Protein 6YZZ (pdb70)

B-factor: mean 43.84, std 14.58, range [23.24, 99.88]

Foldseek 3Di:
DDKDKDADDPVCLVVVQVQCVVVDPDHDDVVQSVQQNVVPQLWIFIDDPNDGFWIWGWGKDADPVRAIEIETLDTDGHPVPPDPCRSVVSVVSNVVVCVVVVHFKYKYKDFPPPVVVQVVVVVVVKDFDDWDFQDCSDPTGGIITIIMHGD

Organism: Arabidopsis thaliana (NCBI:txid3702)

Structure (mmCIF, N/CA/C/O backbone):
data_6YZZ
#
_entry.id   6YZZ
#
_cell.length_a   100.164
_cell.length_b   100.164
_cell.length_c   100.164
_cell.angle_alpha   90.000
_cell.angle_beta   90.000
_cell.angle_gamma   90.000
#
_symmetry.space_group_name_H-M   'I 2 3'
#
loop_
_entity.id
_entity.type
_entity.pdbx_description
1 polymer 'N-alpha-acetyltransferase 50'
2 non-polymer 'ACETYL COENZYME *A'
3 water water
#
loop_
_atom_site.group_PDB
_atom_site.id
_atom_site.type_symbol
_atom_site.label_atom_id
_atom_site.label_alt_id
_atom_site.label_comp_id
_atom_site.label_asym_id
_atom_site.label_entity_id
_atom_site.label_seq_id
_atom_site.pdbx_PDB_ins_code
_atom_site.Cartn_x
_atom_site.Cartn_y
_atom_site.Cartn_z
_atom_site.occupancy
_atom_site.B_iso_or_equiv
_atom_site.auth_seq_id
_atom_site.auth_comp_id
_atom_site.auth_asym_id
_atom_site.auth_atom_id
_atom_site.pdbx_PDB_model_num
ATOM 1 N N . VAL A 1 7 ? -16.51613 30.48373 -15.11144 1.000 74.54726 7 VAL A N 1
ATOM 2 C CA . VAL A 1 7 ? -15.16381 30.09021 -14.71951 1.000 72.57300 7 VAL A CA 1
ATOM 3 C C . VAL A 1 7 ? -15.07433 28.58934 -14.41620 1.000 72.54666 7 VAL A C 1
ATOM 4 O O . VAL A 1 7 ? -15.95112 28.01435 -13.76151 1.000 79.54315 7 VAL A O 1
ATOM 8 N N . SER A 1 8 ? -14.00420 27.96156 -14.90220 1.000 69.50820 8 SER A N 1
ATOM 9 C CA . SER A 1 8 ? -13.78193 26.52567 -14.73228 1.000 67.73781 8 SER A CA 1
ATOM 10 C C . SER A 1 8 ? -12.97926 26.29725 -13.45472 1.000 62.18488 8 SER A C 1
ATOM 11 O O . SER A 1 8 ? -11.75293 26.43040 -13.44212 1.000 63.90003 8 SER A O 1
ATOM 14 N N . VAL A 1 9 ? -13.67004 25.93964 -12.37682 1.000 54.23133 9 VAL A N 1
ATOM 15 C CA . VAL A 1 9 ? -13.04378 25.69599 -11.08607 1.000 56.95715 9 VAL A CA 1
ATOM 16 C C . VAL A 1 9 ? -13.25893 24.23484 -10.71879 1.000 58.50569 9 VAL A C 1
ATOM 17 O O . VAL A 1 9 ? -14.33328 23.67478 -10.95716 1.000 58.23521 9 VAL A O 1
ATOM 21 N N . SER A 1 10 ? -12.23178 23.61778 -10.15053 1.000 43.30266 10 SER A N 1
ATOM 22 C CA . SER A 1 10 ? -12.29477 22.23935 -9.69985 1.000 40.24204 10 SER A CA 1
ATOM 23 C C . SER A 1 10 ? -12.20193 22.22997 -8.17844 1.000 42.45200 10 SER A C 1
ATOM 24 O O . SER A 1 10 ? -11.26359 22.79948 -7.60764 1.000 45.63101 10 SER A O 1
ATOM 27 N N . LEU A 1 11 ? -13.18644 21.61054 -7.52259 1.000 38.80187 11 LEU A N 1
ATOM 28 C CA . LEU A 1 11 ? -13.27899 21.61726 -6.06653 1.000 34.91062 11 LEU A CA 1
ATOM 29 C C . LEU A 1 11 ? -12.89405 20.25554 -5.50627 1.000 34.82481 11 LEU A C 1
ATOM 30 O O . LEU A 1 11 ? -13.25542 19.21354 -6.06685 1.000 38.36320 11 LEU A O 1
ATOM 35 N N . ASP A 1 12 ? -12.16347 20.26732 -4.40185 1.000 33.26720 12 ASP A N 1
ATOM 36 C CA . ASP A 1 12 ? -11.76182 19.04400 -3.73180 1.000 37.11055 12 ASP A CA 1
ATOM 37 C C . ASP A 1 12 ? -12.07318 19.17901 -2.25500 1.000 29.42575 12 ASP A C 1
ATOM 38 O O . ASP A 1 12 ? -11.89179 20.25042 -1.67535 1.000 31.10497 12 ASP A O 1
ATOM 43 N N . GLY A 1 13 ? -12.53091 18.08548 -1.65365 1.000 35.29476 13 GLY A N 1
ATOM 44 C CA . GLY A 1 13 ? -12.65223 18.04680 -0.21323 1.000 33.15745 13 GLY A CA 1
ATOM 45 C C . GLY A 1 13 ? -11.30916 18.19485 0.47369 1.000 34.66951 13 GLY A C 1
ATOM 46 O O . GLY A 1 13 ? -10.24315 17.97219 -0.10900 1.000 35.41477 13 GLY A O 1
ATOM 47 N N . VAL A 1 14 ? -11.36885 18.58053 1.74564 1.000 32.17324 14 VAL A N 1
ATOM 48 C CA . VAL A 1 14 ? -10.18498 18.71923 2.58542 1.000 29.38989 14 VAL A CA 1
ATOM 49 C C . VAL A 1 14 ? -10.07378 17.48368 3.46246 1.000 32.36974 14 VAL A C 1
ATOM 50 O O . VAL A 1 14 ? -11.07073 17.02904 4.03330 1.000 38.54259 14 VAL A O 1
ATOM 54 N N . ARG A 1 15 ? -8.86255 16.94269 3.55926 1.000 33.68292 15 ARG A N 1
ATOM 55 C CA . ARG A 1 15 ? -8.56144 15.74419 4.32348 1.000 37.36213 15 ARG A CA 1
ATOM 56 C C . ARG A 1 15 ? -7.12685 15.88301 4.82309 1.000 37.16119 15 ARG A C 1
ATOM 57 O O . ARG A 1 15 ? -6.43062 16.85025 4.50107 1.000 36.66371 15 ARG A O 1
ATOM 65 N N . ASP A 1 16 ? -6.68193 14.91074 5.62117 1.000 41.59831 16 ASP A N 1
ATOM 66 C CA . ASP A 1 16 ? -5.32810 14.98979 6.17039 1.000 41.50817 16 ASP A CA 1
ATOM 67 C C . ASP A 1 16 ? -4.29043 15.19038 5.07313 1.000 44.82597 16 ASP A C 1
ATOM 68 O O . ASP A 1 16 ? -3.33635 15.95839 5.23952 1.000 46.03189 16 ASP A O 1
ATOM 73 N N . LYS A 1 17 ? -4.48043 14.52515 3.93469 1.000 37.64108 17 LYS A N 1
ATOM 74 C CA . LYS A 1 17 ? -3.46824 14.49818 2.88454 1.000 42.39216 17 LYS A CA 1
ATOM 75 C C . LYS A 1 17 ? -3.24550 15.86694 2.22974 1.000 43.24578 17 LYS A C 1
ATOM 76 O O . LYS A 1 17 ? -2.13372 16.14890 1.76756 1.000 41.40797 17 LYS A O 1
ATOM 82 N N . ASN A 1 18 ? -4.26852 16.72419 2.15495 1.000 38.03089 18 ASN A N 1
ATOM 83 C CA . ASN A 1 18 ? -4.10372 18.03652 1.53183 1.000 33.48621 18 ASN A CA 1
ATOM 84 C C . ASN A 1 18 ? -4.32870 19.17067 2.51984 1.000 34.74479 18 ASN A C 1
ATOM 85 O O . ASN A 1 18 ? -4.43972 20.33566 2.10856 1.000 34.80782 18 ASN A O 1
ATOM 90 N N . LEU A 1 19 ? -4.36191 18.85937 3.81911 1.000 28.97958 19 LEU A N 1
ATOM 91 C CA . LEU A 1 19 ? -4.65011 19.86928 4.82846 1.000 31.20087 19 LEU A CA 1
ATOM 92 C C . LEU A 1 19 ? -3.66794 21.03190 4.76985 1.000 27.32670 19 LEU A C 1
ATOM 93 O O . LEU A 1 19 ? -4.05354 22.18209 5.00230 1.000 32.05935 19 LEU A O 1
ATOM 98 N N . MET A 1 20 ? -2.38897 20.75404 4.50579 1.000 30.27650 20 MET A N 1
ATOM 99 C CA . MET A 1 20 ? -1.40167 21.83364 4.51785 1.000 33.20469 20 MET A CA 1
ATOM 100 C C . MET A 1 20 ? -1.69398 22.87050 3.43200 1.000 35.43812 20 MET A C 1
ATOM 101 O O . MET A 1 20 ? -1.35584 24.04934 3.59150 1.000 31.37449 20 MET A O 1
ATOM 106 N N . GLN A 1 21 ? -2.34914 22.46039 2.33936 1.000 32.88169 21 GLN A N 1
ATOM 107 C CA . GLN A 1 21 ? -2.75015 23.42534 1.32201 1.000 30.92100 21 GLN A CA 1
ATOM 108 C C . GLN A 1 21 ? -3.66772 24.48504 1.91878 1.000 31.23871 21 GLN A C 1
ATOM 109 O O . GLN A 1 21 ? -3.50432 25.68369 1.65757 1.000 29.74216 21 GLN A O 1
ATOM 115 N N . LEU A 1 22 ? -4.63020 24.05852 2.73266 1.000 30.70171 22 LEU A N 1
ATOM 116 C CA . LEU A 1 22 ? -5.53183 25.00672 3.38161 1.000 30.09842 22 LEU A CA 1
ATOM 117 C C . LEU A 1 22 ? -4.78383 25.86532 4.39326 1.000 29.94053 22 LEU A C 1
ATOM 118 O O . LEU A 1 22 ? -5.03328 27.06978 4.50190 1.000 29.71266 22 LEU A O 1
ATOM 123 N N . LYS A 1 23 ? -3.85233 25.26145 5.13227 1.000 27.80124 23 LYS A N 1
ATOM 124 C CA . LYS A 1 23 ? -3.06390 26.02923 6.09098 1.000 29.02895 23 LYS A CA 1
ATOM 125 C C . LYS A 1 23 ? -2.24578 27.11633 5.40124 1.000 33.68760 23 LYS A C 1
ATOM 126 O O . LYS A 1 23 ? -2.14242 28.23731 5.91547 1.000 32.50758 23 LYS A O 1
ATOM 132 N N . ILE A 1 24 ? -1.64520 26.80787 4.24893 1.000 29.92476 24 ILE A N 1
ATOM 133 C CA . ILE A 1 24 ? -0.88422 27.82098 3.52308 1.000 25.95599 24 ILE A CA 1
ATOM 134 C C . ILE A 1 24 ? -1.80014 28.95427 3.06797 1.000 29.54276 24 ILE A C 1
ATOM 135 O O . ILE A 1 24 ? -1.47072 30.13951 3.22786 1.000 31.82349 24 ILE A O 1
ATOM 140 N N . LEU A 1 25 ? -2.94940 28.61131 2.46781 1.000 33.01413 25 LEU A N 1
ATOM 141 C CA . LEU A 1 25 ? -3.90311 29.64265 2.04752 1.000 35.46129 25 LEU A CA 1
ATOM 142 C C . LEU A 1 25 ? -4.28381 30.54749 3.21260 1.000 30.44978 25 LEU A C 1
ATOM 143 O O . LEU A 1 25 ? -4.32675 31.77690 3.07495 1.000 32.59801 25 LEU A O 1
ATOM 148 N N . ASN A 1 26 ? -4.57827 29.94370 4.36893 1.000 31.34116 26 ASN A N 1
ATOM 149 C CA . ASN A 1 26 ? -5.00950 30.72101 5.52251 1.000 28.72202 26 ASN A CA 1
ATOM 150 C C . ASN A 1 26 ? -3.89564 31.62572 6.02812 1.000 32.40218 26 ASN A C 1
ATOM 151 O O . ASN A 1 26 ? -4.15365 32.75601 6.47059 1.000 33.92449 26 ASN A O 1
ATOM 156 N N . THR A 1 27 ? -2.64822 31.15351 5.95112 1.000 30.64771 27 THR A N 1
ATOM 157 C CA . THR A 1 27 ? -1.52059 31.94930 6.42931 1.000 31.58856 27 THR A CA 1
ATOM 158 C C . THR A 1 27 ? -1.33681 33.20844 5.59368 1.000 35.19544 27 THR A C 1
ATOM 159 O O . THR A 1 27 ? -0.91140 34.24680 6.11289 1.000 36.49234 27 THR A O 1
ATOM 163 N N . VAL A 1 28 ? -1.63804 33.12481 4.29813 1.000 37.29892 28 VAL A N 1
ATOM 164 C CA . VAL A 1 28 ? -1.55049 34.27582 3.41365 1.000 38.50244 28 VAL A CA 1
ATOM 165 C C . VAL A 1 28 ? -2.75695 35.17989 3.59937 1.000 42.42845 28 VAL A C 1
ATOM 166 O O . VAL A 1 28 ? -2.62834 36.40855 3.65465 1.000 46.57573 28 VAL A O 1
ATOM 170 N N . LEU A 1 29 ? -3.93911 34.58366 3.73188 1.000 36.78310 29 LEU A N 1
ATOM 171 C CA . LEU A 1 29 ? -5.18951 35.32581 3.65956 1.000 44.12939 29 LEU A CA 1
ATOM 172 C C . LEU A 1 29 ? -5.61983 35.92645 4.98741 1.000 51.53230 29 LEU A C 1
ATOM 173 O O . LEU A 1 29 ? -6.31235 36.95124 4.99478 1.000 48.19342 29 LEU A O 1
ATOM 178 N N . PHE A 1 30 ? -5.23458 35.32563 6.10694 1.000 49.00288 30 PHE A N 1
ATOM 179 C CA . PHE A 1 30 ? -5.82348 35.72044 7.37281 1.000 45.55001 30 PHE A CA 1
ATOM 180 C C . PHE A 1 30 ? -4.73552 35.97958 8.40438 1.000 50.34390 30 PHE A C 1
ATOM 181 O O . PHE A 1 30 ? -3.65966 35.37314 8.35004 1.000 50.82318 30 PHE A O 1
ATOM 189 N N . PRO A 1 31 ? -4.98469 36.88922 9.35221 1.000 53.94172 31 PRO A N 1
ATOM 190 C CA . PRO A 1 31 ? -3.86162 37.49154 10.09165 1.000 58.31779 31 PRO A CA 1
ATOM 191 C C . PRO A 1 31 ? -3.16703 36.56682 11.08644 1.000 59.97470 31 PRO A C 1
ATOM 192 O O . PRO A 1 31 ? -1.96174 36.73872 11.31380 1.000 64.45911 31 PRO A O 1
ATOM 196 N N . VAL A 1 32 ? -3.86233 35.59652 11.68865 1.000 54.58669 32 VAL A N 1
ATOM 197 C CA . VAL A 1 32 ? -3.26862 34.78687 12.74823 1.000 46.83300 32 VAL A CA 1
ATOM 198 C C . VAL A 1 32 ? -3.44727 33.30930 12.43485 1.000 39.38893 32 VAL A C 1
ATOM 199 O O . VAL A 1 32 ? -4.28782 32.92650 11.62488 1.000 38.73027 32 VAL A O 1
ATOM 203 N N . ARG A 1 33 ? -2.64173 32.47830 13.10464 1.000 41.96296 33 ARG A N 1
ATOM 204 C CA . ARG A 1 33 ? -2.73964 31.02693 12.94913 1.000 39.58645 33 ARG A CA 1
ATOM 205 C C . ARG A 1 33 ? -4.09015 30.51848 13.45136 1.000 33.65281 33 ARG A C 1
ATOM 206 O O . ARG A 1 33 ? -4.51382 30.86214 14.55838 1.000 41.15838 33 ARG A O 1
ATOM 214 N N . TYR A 1 34 ? -4.76097 29.69097 12.64582 1.000 31.75073 34 TYR A N 1
ATOM 215 C CA . TYR A 1 34 ? -6.01391 29.07105 13.07723 1.000 29.29930 34 TYR A CA 1
ATOM 216 C C . TYR A 1 34 ? -5.72362 27.83547 13.92688 1.000 35.49744 34 TYR A C 1
ATOM 217 O O . TYR A 1 34 ? -4.73351 27.13061 13.71848 1.000 36.54522 34 TYR A O 1
ATOM 226 N N . ASN A 1 35 ? -6.59815 27.56592 14.88735 1.000 34.89754 35 ASN A N 1
ATOM 227 C CA . ASN A 1 35 ? -6.29173 26.47239 15.79413 1.000 29.97455 35 ASN A CA 1
ATOM 228 C C . ASN A 1 35 ? -6.75382 25.13009 15.22082 1.000 27.40517 35 ASN A C 1
ATOM 229 O O . ASN A 1 35 ? -7.45266 25.04366 14.20418 1.000 28.39415 35 ASN A O 1
ATOM 234 N N . ASP A 1 36 ? -6.35435 24.05936 15.90406 1.000 30.14309 36 ASP A N 1
ATOM 235 C CA . ASP A 1 36 ? -6.62142 22.72972 15.38006 1.000 26.44286 36 ASP A CA 1
ATOM 236 C C . ASP A 1 36 ? -8.10265 22.35374 15.40915 1.000 33.23500 36 ASP A C 1
ATOM 237 O O . ASP A 1 36 ? -8.49840 21.46334 14.65730 1.000 30.99727 36 ASP A O 1
ATOM 242 N N . LYS A 1 37 ? -8.93586 22.99832 16.23990 1.000 30.31383 37 LYS A N 1
ATOM 243 C CA . LYS A 1 37 ? -10.37193 22.71275 16.15884 1.000 28.04543 37 LYS A CA 1
ATOM 244 C C . LYS A 1 37 ? -10.99194 23.31973 14.89743 1.000 30.90146 37 LYS A C 1
ATOM 245 O O . LYS A 1 37 ? -11.92206 22.74221 14.32466 1.000 29.62451 37 LYS A O 1
ATOM 251 N N . TYR A 1 38 ? -10.50702 24.48031 14.45362 1.000 26.63425 38 TYR A N 1
ATOM 252 C CA . TYR A 1 38 ? -10.93824 24.98623 13.15211 1.000 26.99963 38 TYR A CA 1
ATOM 253 C C . TYR A 1 38 ? -10.72399 23.92465 12.08170 1.000 29.52363 38 TYR A C 1
ATOM 254 O O . TYR A 1 38 ? -11.63602 23.60333 11.30534 1.000 27.77652 38 TYR A O 1
ATOM 263 N N . TYR A 1 39 ? -9.52225 23.34418 12.04148 1.000 27.29740 39 TYR A N 1
ATOM 264 C CA . TYR A 1 39 ? -9.21387 22.37240 10.98929 1.000 31.91885 39 TYR A CA 1
ATOM 265 C C . TYR A 1 39 ? -10.01906 21.09121 11.14780 1.000 28.54081 39 TYR A C 1
ATOM 266 O O . TYR A 1 39 ? -10.49749 20.53396 10.15281 1.000 29.15760 39 TYR A O 1
ATOM 275 N N . ALA A 1 40 ? -10.17609 20.60080 12.38054 1.000 30.82530 40 ALA A N 1
ATOM 276 C CA . ALA A 1 40 ? -11.01206 19.42100 12.58436 1.000 29.92987 40 ALA A CA 1
ATOM 277 C C . ALA A 1 40 ? -12.45184 19.69758 12.17569 1.000 30.63287 40 ALA A C 1
ATOM 278 O O . ALA A 1 40 ? -13.07721 18.88383 11.48460 1.000 27.31933 40 ALA A O 1
ATOM 280 N N . ASP A 1 41 ? -13.00547 20.84194 12.60694 1.000 29.52126 41 ASP A N 1
ATOM 281 C CA . ASP A 1 41 ? -14.38374 21.16916 12.24803 1.000 27.03804 41 ASP A CA 1
ATOM 282 C C . ASP A 1 41 ? -14.54054 21.29342 10.73487 1.000 27.73947 41 ASP A C 1
ATOM 283 O O . ASP A 1 41 ? -15.55839 20.87466 10.16444 1.000 28.33426 41 ASP A O 1
ATOM 288 N N . ALA A 1 42 ? -13.55652 21.90763 10.07644 1.000 27.09067 42 ALA A N 1
ATOM 289 C CA . ALA A 1 42 ? -13.61135 22.05871 8.62255 1.000 27.92475 42 ALA A CA 1
ATOM 290 C C . ALA A 1 42 ? -13.68976 20.70665 7.92388 1.000 27.46140 42 ALA A C 1
ATOM 291 O O . ALA A 1 42 ? -14.52427 20.50268 7.02870 1.000 26.66949 42 ALA A O 1
ATOM 293 N N . ILE A 1 43 ? -12.81772 19.77096 8.30853 1.000 28.18383 43 ILE A N 1
ATOM 294 C CA . ILE A 1 43 ? -12.83020 18.44809 7.68370 1.000 28.47190 43 ILE A CA 1
ATOM 295 C C . ILE A 1 43 ? -14.14157 17.73353 7.97865 1.000 32.17712 43 ILE A C 1
ATOM 296 O O . ILE A 1 43 ? -14.72166 17.07828 7.10208 1.000 29.83731 43 ILE A O 1
ATOM 301 N N . ALA A 1 44 ? -14.63558 17.85509 9.21809 1.000 29.29966 44 ALA A N 1
ATOM 302 C CA . ALA A 1 44 ? -15.85914 17.16763 9.61662 1.000 27.32852 44 ALA A CA 1
ATOM 303 C C . ALA A 1 44 ? -17.08997 17.70749 8.90739 1.000 30.11906 44 ALA A C 1
ATOM 304 O O . ALA A 1 44 ? -18.13963 17.04461 8.92257 1.000 30.20352 44 ALA A O 1
ATOM 306 N N . ALA A 1 45 ? -17.00406 18.89890 8.31890 1.000 25.94069 45 ALA A N 1
ATOM 307 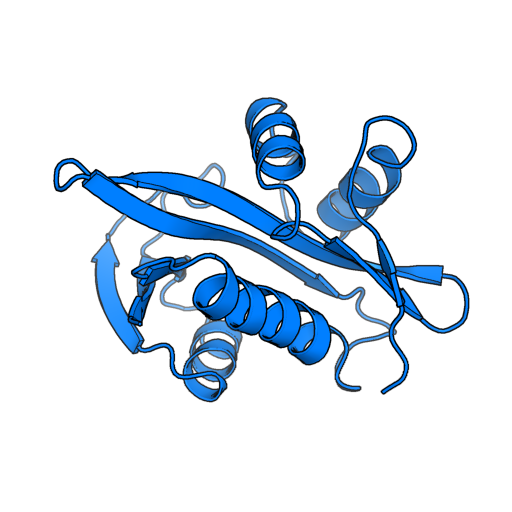C CA . ALA A 1 45 ? -18.14102 19.49262 7.62790 1.000 27.29774 45 ALA A CA 1
ATOM 308 C C . ALA A 1 45 ? -18.34784 18.90972 6.23572 1.000 29.47314 45 ALA A C 1
ATOM 309 O O . ALA A 1 45 ? -19.33673 19.24659 5.57426 1.000 27.47962 45 ALA A O 1
ATOM 311 N N . GLY A 1 46 ? -17.46266 18.03416 5.77768 1.000 29.36899 46 GLY A N 1
ATOM 312 C CA . GLY A 1 46 ? -17.78745 17.25474 4.58660 1.000 29.41722 46 GLY A CA 1
ATOM 313 C C . GLY A 1 46 ? -17.82774 18.11547 3.34237 1.000 29.14776 46 GLY A C 1
ATOM 314 O O . GLY A 1 46 ? -16.88274 18.86083 3.05067 1.000 30.97476 46 GLY A O 1
ATOM 315 N N . GLU A 1 47 ? -18.94068 18.01643 2.59724 1.000 27.43915 47 GLU A N 1
ATOM 316 C CA . GLU A 1 47 ? -19.07812 18.72994 1.32794 1.000 24.78399 47 GLU A CA 1
ATOM 317 C C . GLU A 1 47 ? -19.09068 20.23461 1.49505 1.000 26.80817 47 GLU A C 1
ATOM 318 O O . GLU A 1 47 ? -18.99520 20.95615 0.48820 1.000 30.95957 47 GLU A O 1
ATOM 324 N N . PHE A 1 48 ? -19.21655 20.73277 2.72149 1.000 25.90649 48 PHE A N 1
ATOM 325 C CA . PHE A 1 48 ? -19.29210 22.17210 2.92972 1.000 27.55444 48 PHE A CA 1
ATOM 326 C C . PHE A 1 48 ? -17.92070 22.83055 3.01813 1.000 30.94753 48 PHE A C 1
ATOM 327 O O . PHE A 1 48 ? -17.84144 24.06340 3.08139 1.000 30.99141 48 PHE A O 1
ATOM 335 N N . THR A 1 49 ? -16.84468 22.05350 3.00141 1.000 29.03955 49 THR A N 1
ATOM 336 C CA . THR A 1 49 ? -15.49142 22.59742 3.02512 1.000 26.67897 49 THR A CA 1
ATOM 337 C C . THR A 1 49 ? -14.80183 22.15487 1.74144 1.000 28.75903 49 THR A C 1
ATOM 338 O O . THR A 1 49 ? -14.75412 20.95714 1.44926 1.000 28.20125 49 THR A O 1
ATOM 342 N N . LYS A 1 50 ? -14.30613 23.10585 0.95513 1.000 27.18952 50 LYS A N 1
ATOM 343 C CA . LYS A 1 50 ? -13.70188 22.74665 -0.32318 1.000 26.53515 50 LYS A CA 1
ATOM 344 C C . LYS A 1 50 ? -12.47319 23.60286 -0.60157 1.000 28.52215 50 LYS A C 1
ATOM 345 O O . LYS A 1 50 ? -12.45548 24.79678 -0.28650 1.000 32.13415 50 LYS A O 1
ATOM 351 N N . LEU A 1 51 ? -11.46382 22.97773 -1.21422 1.000 27.23665 51 LEU A N 1
ATOM 352 C CA . LEU A 1 51 ? -10.37329 23.68113 -1.87568 1.000 30.79727 51 LEU A CA 1
ATOM 353 C C . LEU A 1 51 ? -10.74611 23.91821 -3.33023 1.000 35.49139 51 LEU A C 1
ATOM 354 O O . LEU A 1 51 ? -11.34022 23.04217 -3.96593 1.000 33.10952 51 LEU A O 1
ATOM 359 N N . ALA A 1 52 ? -10.36539 25.08221 -3.86702 1.000 32.69004 52 ALA A N 1
ATOM 360 C CA . ALA A 1 52 ? -10.58665 25.41221 -5.27342 1.000 32.33258 52 ALA A CA 1
ATOM 361 C C . ALA A 1 52 ? -9.27236 25.35539 -6.03419 1.000 38.57125 52 ALA A C 1
ATOM 362 O O . ALA A 1 52 ? -8.26251 25.89755 -5.57314 1.000 38.03655 52 ALA A O 1
ATOM 364 N N . TYR A 1 53 ? -9.29385 24.69787 -7.19140 1.000 38.11980 53 TYR A N 1
ATOM 365 C CA . TYR A 1 53 ? -8.15662 24.61997 -8.09825 1.000 37.13496 53 TYR A CA 1
ATOM 366 C C . TYR A 1 53 ? -8.53159 25.29802 -9.40238 1.000 44.04895 53 TYR A C 1
ATOM 367 O O . TYR A 1 53 ? -9.61277 25.05954 -9.95116 1.000 40.00148 53 TYR A O 1
ATOM 376 N N . TYR A 1 54 ? -7.64090 26.14623 -9.88488 1.000 45.59040 54 TYR A N 1
ATOM 377 C CA . TYR A 1 54 ? -7.81701 26.84686 -11.14028 1.000 42.93005 54 TYR A CA 1
ATOM 378 C C . TYR A 1 54 ? -6.44004 26.97876 -11.75580 1.000 48.10602 54 TYR A C 1
ATOM 379 O O . TYR A 1 54 ? -5.46838 27.21958 -11.03558 1.000 43.66589 54 TYR A O 1
ATOM 388 N N . ASN A 1 55 ? -6.34998 26.79618 -13.06867 1.000 47.55553 55 ASN A N 1
ATOM 389 C CA . ASN A 1 55 ? -5.06943 26.94820 -13.75598 1.000 54.44135 55 ASN A CA 1
ATOM 390 C C . ASN A 1 55 ? -4.03299 25.99154 -13.15570 1.000 55.93343 55 ASN A C 1
ATOM 391 O O . ASN A 1 55 ? -2.84675 26.31641 -13.05460 1.000 62.61621 55 ASN A O 1
ATOM 396 N N . ASP A 1 56 ? -4.51178 24.82934 -12.69434 1.000 50.59696 56 ASP A N 1
ATOM 397 C CA . ASP A 1 56 ? -3.70581 23.72532 -12.17952 1.000 51.92239 56 ASP A CA 1
ATOM 398 C C . ASP A 1 56 ? -3.06182 24.03522 -10.82827 1.000 55.27740 56 ASP A C 1
ATOM 399 O O . ASP A 1 56 ? -2.05549 23.41436 -10.46724 1.000 54.07362 56 ASP A O 1
ATOM 404 N N . ILE A 1 57 ? -3.63044 24.96779 -10.05873 1.000 40.52415 57 ILE A N 1
ATOM 405 C CA . ILE A 1 57 ? -3.05503 25.41538 -8.79117 1.000 37.24275 57 ILE A CA 1
ATOM 406 C C . ILE A 1 57 ? -4.17138 25.56273 -7.76541 1.000 36.26262 57 ILE A C 1
ATOM 407 O O . ILE A 1 57 ? -5.28131 25.98921 -8.09719 1.000 37.93355 57 ILE A O 1
ATOM 412 N N . CYS A 1 58 ? -3.87883 25.22944 -6.51139 1.000 33.58661 58 CYS A N 1
ATOM 413 C CA . CYS A 1 58 ? -4.82293 25.48793 -5.43197 1.000 30.75283 58 CYS A CA 1
ATOM 414 C C . CYS A 1 58 ? -4.80668 26.97887 -5.10326 1.000 35.39570 58 CYS A C 1
ATOM 415 O O . CYS A 1 58 ? -3.77087 27.50473 -4.68371 1.000 38.08296 58 CYS A O 1
ATOM 418 N N . VAL A 1 59 ? -5.93594 27.67048 -5.29091 1.000 34.70499 59 VAL A N 1
ATOM 419 C CA . VAL A 1 59 ? -5.94912 29.12575 -5.19319 1.000 32.97353 59 VAL A CA 1
ATOM 420 C C . VAL A 1 59 ? -7.03066 29.65864 -4.26564 1.000 37.52130 59 VAL A C 1
ATOM 421 O O . VAL A 1 59 ? -7.14290 30.87253 -4.10473 1.000 34.49150 59 VAL A O 1
ATOM 425 N N . GLY A 1 60 ? -7.82955 28.80753 -3.63975 1.000 33.82988 60 GLY A N 1
ATOM 426 C CA . GLY A 1 60 ? -8.82543 29.33865 -2.72023 1.000 28.95346 60 GLY A CA 1
ATOM 427 C C . GLY A 1 60 ? -9.48570 28.21694 -1.95366 1.000 29.19947 60 GLY A C 1
ATOM 428 O O . GLY A 1 60 ? -9.24425 27.03631 -2.21534 1.000 32.90118 60 GLY A O 1
ATOM 429 N N . ALA A 1 61 ? -10.33237 28.60634 -1.00071 1.000 29.06705 61 ALA A N 1
ATOM 430 C CA . ALA A 1 61 ? -11.00897 27.61839 -0.15910 1.000 26.10701 61 ALA A CA 1
ATOM 431 C C . ALA A 1 61 ? -12.21560 28.24602 0.52180 1.000 27.50083 61 ALA A C 1
ATOM 432 O O . ALA A 1 61 ? -12.25762 29.45516 0.76467 1.000 27.09080 61 ALA A O 1
ATOM 434 N N . ILE A 1 62 ? -13.19357 27.40032 0.82894 1.000 28.56078 62 ILE A N 1
ATOM 435 C CA . ILE A 1 62 ? -14.26001 27.72110 1.76573 1.000 28.38353 62 ILE A CA 1
ATOM 436 C C . ILE A 1 62 ? -14.23991 26.64473 2.84350 1.000 26.90730 62 ILE A C 1
ATOM 437 O O . ILE A 1 62 ? -14.00803 25.46386 2.55341 1.000 25.63733 62 ILE A O 1
ATOM 442 N N . ALA A 1 63 ? -14.40370 27.05865 4.09260 1.000 28.10722 63 ALA A N 1
ATOM 443 C CA . ALA A 1 63 ? -14.32338 26.13984 5.23029 1.000 23.24301 63 ALA A CA 1
ATOM 444 C C . ALA A 1 63 ? -15.48626 26.44904 6.15755 1.000 26.59219 63 ALA A C 1
ATOM 445 O O . ALA A 1 63 ? -15.59840 27.57510 6.64235 1.000 28.41116 63 ALA A O 1
ATOM 447 N N . CYS A 1 64 ? -16.33370 25.45109 6.41600 1.000 28.15060 64 CYS A N 1
ATOM 448 C CA . CYS A 1 64 ? -17.50958 25.61459 7.25503 1.000 27.13779 64 CYS A CA 1
ATOM 449 C C . CYS A 1 64 ? -17.46130 24.68274 8.45944 1.000 31.16070 64 CYS A C 1
ATOM 450 O O . CYS A 1 64 ? -16.70460 23.70384 8.50339 1.000 30.12510 64 CYS A O 1
ATOM 453 N N . ARG A 1 65 ? -18.29714 25.00855 9.43700 1.000 27.19263 65 ARG A N 1
ATOM 454 C CA . ARG A 1 65 ? -18.56824 24.17742 10.59475 1.000 27.26211 65 ARG A CA 1
ATOM 455 C C . ARG A 1 65 ? -20.06385 23.89151 10.59382 1.000 30.16131 65 ARG A C 1
ATOM 456 O O . ARG A 1 65 ? -20.86368 24.78750 10.31004 1.000 32.36372 65 ARG A O 1
ATOM 464 N N . LEU A 1 66 ? -20.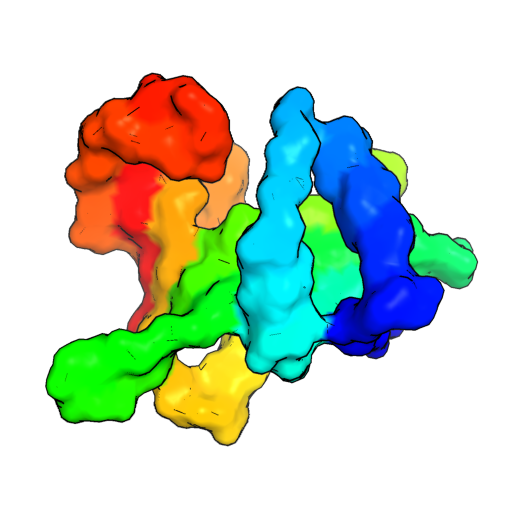45448 22.64664 10.86380 1.000 30.48560 66 LEU A N 1
ATOM 465 C CA . LEU A 1 66 ? -21.87405 22.30082 10.92984 1.000 27.94714 66 LEU A CA 1
ATOM 466 C C . LEU A 1 66 ? -22.33010 22.27425 12.37976 1.000 27.95271 66 LEU A C 1
ATOM 467 O O . LEU A 1 66 ? -21.62369 21.75592 13.25037 1.000 28.99288 66 LEU A O 1
ATOM 472 N N . GLU A 1 67 ? -23.52798 22.82453 12.64040 1.000 32.70180 67 GLU A N 1
ATOM 473 C CA . GLU A 1 67 ? -24.02682 23.02178 13.99846 1.000 35.64683 67 GLU A CA 1
ATOM 474 C C . GLU A 1 67 ? -25.47850 22.58558 14.10210 1.000 40.37787 67 GLU A C 1
ATOM 475 O O . GLU A 1 67 ? -26.28424 22.87345 13.21138 1.000 40.72576 67 GLU A O 1
ATOM 481 N N . LYS A 1 68 ? -25.80807 21.90662 15.20023 1.000 39.41336 68 LYS A N 1
ATOM 482 C CA . LYS A 1 68 ? -27.16284 21.43927 15.46605 1.000 40.48151 68 LYS A CA 1
ATOM 483 C C . LYS A 1 68 ? -27.82601 22.38365 16.45782 1.000 52.51760 68 LYS A C 1
ATOM 484 O O . LYS A 1 68 ? -27.25509 22.68319 17.51243 1.000 49.43217 68 LYS A O 1
ATOM 490 N N . LYS A 1 69 ? -29.01813 22.85999 16.10820 1.000 38.63550 69 LYS A N 1
ATOM 491 C CA . LYS A 1 69 ? -29.80156 23.74191 16.96496 1.000 44.62392 69 LYS A CA 1
ATOM 492 C C . LYS A 1 69 ? -30.64965 22.93625 17.94286 1.000 48.90969 69 LYS A C 1
ATOM 493 O O . LYS A 1 69 ? -30.89948 21.74311 17.75154 1.000 55.20349 69 LYS A O 1
ATOM 499 N N . GLU A 1 70 ? -31.11003 23.61821 18.99927 1.000 55.84679 70 GLU A N 1
ATOM 500 C CA . GLU A 1 70 ? -31.93544 22.96045 20.00985 1.000 56.16729 70 GLU A CA 1
ATOM 501 C C . GLU A 1 70 ? -33.25601 22.46816 19.43614 1.000 60.57941 70 GLU A C 1
ATOM 502 O O . GLU A 1 70 ? -33.85387 21.52703 19.97079 1.000 66.76299 70 GLU A O 1
ATOM 508 N N . SER A 1 71 ? -33.73624 23.10232 18.36934 1.000 59.28256 71 SER A N 1
ATOM 509 C CA . SER A 1 71 ? -34.95632 22.67853 17.69306 1.000 59.08109 71 SER A CA 1
ATOM 510 C C . SER A 1 71 ? -34.81373 21.33639 16.98506 1.000 50.84427 71 SER A C 1
ATOM 511 O O . SER A 1 71 ? -35.82582 20.77206 16.55464 1.000 49.43967 71 SER A O 1
ATOM 514 N N . GLY A 1 72 ? -33.59029 20.82756 16.83768 1.000 43.86668 72 GLY A N 1
ATOM 515 C CA . GLY A 1 72 ? -33.30914 19.71612 15.96076 1.000 40.04638 72 GLY A CA 1
ATOM 516 C C . GLY A 1 72 ? -32.85351 20.13094 14.58392 1.000 43.19832 72 GLY A C 1
ATOM 517 O O . GLY A 1 72 ? -32.33954 19.29245 13.83391 1.000 45.62292 72 GLY A O 1
ATOM 518 N N . ALA A 1 73 ? -33.01660 21.40224 14.23278 1.000 44.20209 73 ALA A N 1
ATOM 519 C CA . ALA A 1 73 ? -32.59258 21.87548 12.93011 1.000 43.01756 73 ALA A CA 1
ATOM 520 C C . ALA A 1 73 ? -31.07164 21.99002 12.86672 1.000 39.57952 73 ALA A C 1
ATOM 521 O O . ALA A 1 73 ? -30.38094 22.06970 13.88487 1.000 41.18051 73 ALA A O 1
ATOM 523 N N . MET A 1 74 ? -30.55823 22.02832 11.64218 1.000 33.76888 74 MET A N 1
ATOM 524 C CA . MET A 1 74 ? -29.12769 22.06092 11.37259 1.000 30.62340 74 MET A CA 1
ATOM 525 C C . MET A 1 74 ? -28.78535 23.32727 10.60745 1.000 31.25414 74 MET A C 1
ATOM 526 O O . MET A 1 74 ? -29.56468 23.78030 9.76181 1.000 35.72556 74 MET A O 1
ATOM 531 N N . ARG A 1 75 ? -27.61516 23.89372 10.89077 1.000 32.71370 75 ARG A N 1
ATOM 532 C CA . ARG A 1 75 ? -27.19580 25.08826 10.17312 1.000 33.25942 75 ARG A CA 1
ATOM 533 C C . ARG A 1 75 ? -25.70784 25.01100 9.86813 1.000 30.82844 75 ARG A C 1
ATOM 534 O O . ARG A 1 75 ? -24.96915 24.21691 10.45755 1.000 29.83028 75 ARG A O 1
ATOM 542 N N . VAL A 1 76 ? -25.28339 25.86332 8.93625 1.000 27.56629 76 VAL A N 1
ATOM 543 C CA . VAL A 1 76 ? -23.90148 25.92126 8.45112 1.000 26.55046 76 VAL A CA 1
ATOM 544 C C . VAL A 1 76 ? -23.31418 27.26042 8.88529 1.000 27.20178 76 VAL A C 1
ATOM 545 O O . VAL A 1 76 ? -23.95826 28.30273 8.72737 1.000 31.67268 76 VAL A O 1
ATOM 549 N N . TYR A 1 77 ? -22.11276 27.22981 9.45021 1.000 27.05295 77 TYR A N 1
ATOM 550 C CA . TYR A 1 77 ? -21.36320 28.42465 9.80437 1.000 26.93836 77 TYR A CA 1
ATOM 551 C C . TYR A 1 77 ? -20.16760 28.51784 8.86723 1.000 29.40139 77 TYR A C 1
ATOM 552 O O . TYR A 1 77 ? -19.33489 27.60855 8.83291 1.000 27.05796 77 TYR A O 1
ATOM 561 N N . ILE A 1 78 ? -20.07461 29.60591 8.10880 1.000 30.81824 78 ILE A N 1
ATOM 562 C CA . ILE A 1 78 ? -18.89747 29.82388 7.26806 1.000 30.49522 78 ILE A CA 1
ATOM 563 C C . ILE A 1 78 ? -17.76731 30.35729 8.14471 1.000 29.51592 78 ILE A C 1
ATOM 564 O O . ILE A 1 78 ? -17.84321 31.47789 8.65923 1.000 31.49468 78 ILE A O 1
ATOM 569 N N . MET A 1 79 ? -16.71081 29.55041 8.32843 1.000 25.54197 79 MET A N 1
ATOM 570 C CA . MET A 1 79 ? -15.57304 30.00865 9.12438 1.000 25.50120 79 MET A CA 1
ATOM 571 C C . MET A 1 79 ? -14.63376 30.89179 8.30037 1.000 32.05122 79 MET A C 1
ATOM 572 O O . MET A 1 79 ? -14.17617 31.94169 8.78221 1.000 34.87158 79 MET A O 1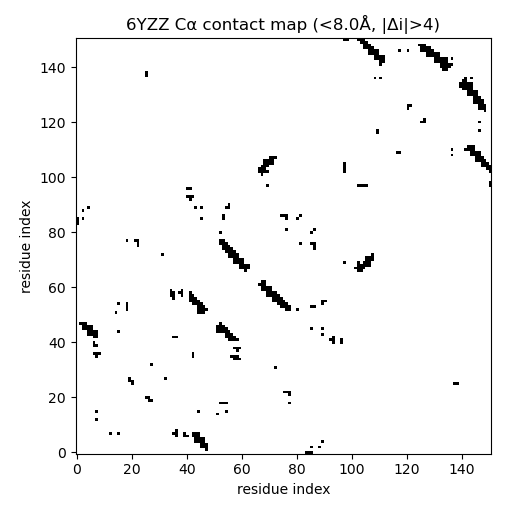
ATOM 577 N N . THR A 1 80 ? -14.32725 30.48073 7.06704 1.000 32.06416 80 THR A N 1
ATOM 578 C CA . THR A 1 80 ? -13.43901 31.24586 6.19441 1.000 27.31351 80 THR A CA 1
ATOM 579 C C . THR A 1 80 ? -13.87944 31.06179 4.74547 1.000 29.86569 80 THR A C 1
ATOM 580 O O . THR A 1 80 ? -14.35790 29.99526 4.35214 1.000 28.42499 80 THR A O 1
ATOM 584 N N . LEU A 1 81 ? -13.69666 32.11192 3.94886 1.000 29.28575 81 LEU A N 1
ATOM 585 C CA . LEU A 1 81 ? -13.82787 32.03944 2.49578 1.000 30.42114 81 LEU A CA 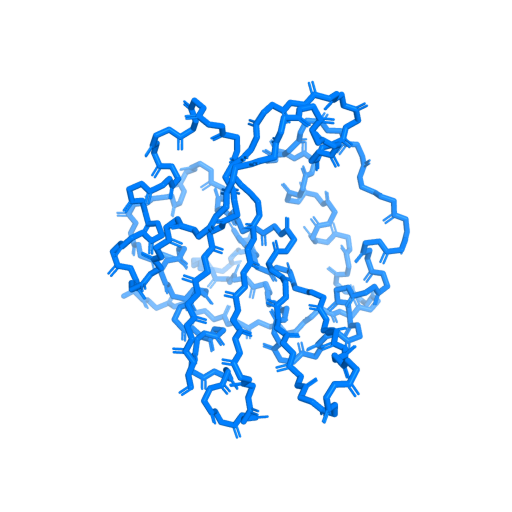1
ATOM 586 C C . LEU A 1 81 ? -12.77274 32.96747 1.92958 1.000 35.25287 81 LEU A C 1
ATOM 587 O O . LEU A 1 81 ? -12.71107 34.13263 2.32714 1.000 32.98943 81 LEU A O 1
ATOM 592 N N . GLY A 1 82 ? -11.92881 32.46946 1.03445 1.000 30.67405 82 GLY A N 1
ATOM 593 C CA . GLY A 1 82 ? -10.88375 33.32549 0.50417 1.000 31.45761 82 GLY A CA 1
ATOM 594 C C . GLY A 1 82 ? -10.28188 32.78771 -0.77134 1.000 29.53776 82 GLY A C 1
ATOM 595 O O . GLY A 1 82 ? -10.20411 31.57056 -0.98146 1.000 30.51396 82 GLY A O 1
ATOM 596 N N . VAL A 1 83 ? -9.80179 33.70992 -1.59977 1.000 32.56321 83 VAL A N 1
ATOM 597 C CA . VAL A 1 83 ? -9.14447 33.41764 -2.86634 1.000 37.06632 83 VAL A CA 1
ATOM 598 C C . VAL A 1 83 ? -7.83494 34.20080 -2.90894 1.000 39.80334 83 VAL A C 1
ATOM 599 O O . VAL A 1 83 ? -7.79582 35.37917 -2.53203 1.000 35.20880 83 VAL A O 1
ATOM 603 N N . LEU A 1 84 ? -6.75924 33.54979 -3.35436 1.000 33.06572 84 LEU A N 1
ATOM 604 C CA . LEU A 1 84 ? -5.47620 34.24683 -3.44711 1.000 32.92654 84 LEU A CA 1
ATOM 605 C C . LEU A 1 84 ? -5.58346 35.45205 -4.36543 1.000 36.49837 84 LEU A C 1
ATOM 606 O O . LEU A 1 84 ? -6.26553 35.41390 -5.39479 1.000 39.25137 84 LEU A O 1
ATOM 611 N N . ALA A 1 85 ? -4.87608 36.52168 -3.98981 1.000 35.69610 85 ALA A N 1
ATOM 612 C CA . ALA A 1 85 ? -4.97161 37.79934 -4.69707 1.000 36.16399 85 ALA A CA 1
ATOM 613 C C . ALA A 1 85 ? -4.83553 37.68539 -6.21170 1.000 46.62298 85 ALA A C 1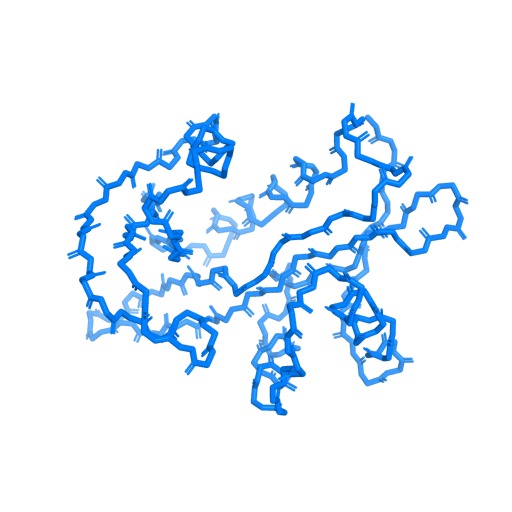
ATOM 614 O O . ALA A 1 85 ? -5.69284 38.23625 -6.92037 1.000 50.48562 85 ALA A O 1
ATOM 616 N N . PRO A 1 86 ? -3.83054 37.00059 -6.77672 1.000 43.66414 86 PRO A N 1
ATOM 617 C CA . PRO A 1 86 ? -3.70386 36.98827 -8.24453 1.000 43.74282 86 PRO A CA 1
ATOM 618 C C . PRO A 1 86 ? -4.89487 36.36686 -8.96881 1.000 45.58553 86 PRO A C 1
ATOM 619 O O . PRO A 1 86 ? -4.99877 36.54306 -10.19188 1.000 48.50389 86 PRO A O 1
ATOM 623 N N . TYR A 1 87 ? -5.80032 35.68381 -8.26168 1.000 39.44054 87 TYR A N 1
ATOM 624 C CA . TYR A 1 87 ? -6.88337 34.92672 -8.88236 1.000 36.58081 87 TYR A CA 1
ATOM 625 C C . TYR A 1 87 ? -8.26812 35.43582 -8.48529 1.000 43.23519 87 TYR A C 1
ATOM 626 O O . TYR A 1 87 ? -9.26784 34.74500 -8.71570 1.000 44.22494 87 TYR A O 1
ATOM 635 N N . ARG A 1 88 ? -8.35850 36.64432 -7.93562 1.000 44.34103 88 ARG A N 1
ATOM 636 C CA . ARG A 1 88 ? -9.64308 37.21616 -7.55273 1.000 40.74017 88 ARG A CA 1
ATOM 637 C C . ARG A 1 88 ? -10.34485 37.87039 -8.74953 1.000 48.69383 88 ARG A C 1
ATOM 638 O O . ARG A 1 88 ? -9.73611 38.17112 -9.78175 1.000 47.84239 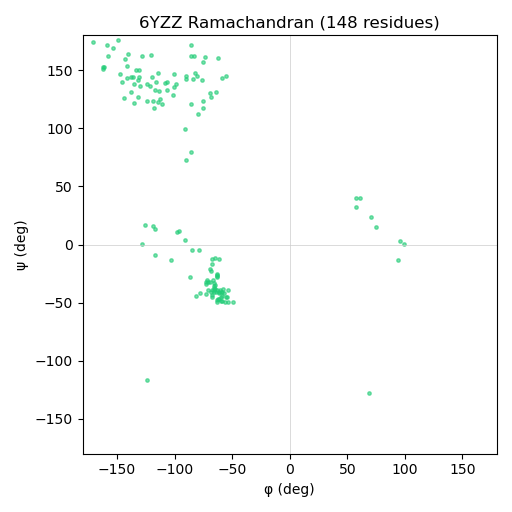88 ARG A O 1
ATOM 646 N N . GLY A 1 89 ? -11.65054 38.09015 -8.59513 1.000 43.46703 89 GLY A N 1
ATOM 647 C CA . GLY A 1 89 ? -12.42391 38.80449 -9.59070 1.000 48.88867 89 GLY A CA 1
ATOM 648 C C . GLY A 1 89 ? -12.75339 38.03078 -10.84485 1.000 50.91741 89 GLY A C 1
ATOM 649 O O . GLY A 1 89 ? -13.13999 38.64240 -11.84174 1.000 48.67560 89 GLY A O 1
ATOM 650 N N . ILE A 1 90 ? -12.60070 36.70531 -10.84668 1.000 44.63790 90 ILE A N 1
ATOM 651 C CA . ILE A 1 90 ? -12.94999 35.94149 -12.04001 1.000 51.94233 90 ILE A CA 1
ATOM 652 C C . ILE A 1 90 ? -13.92926 34.83194 -11.68329 1.000 49.97064 90 ILE A C 1
ATOM 653 O O . ILE A 1 90 ? -14.12262 33.89051 -12.45959 1.000 47.67008 90 ILE A O 1
ATOM 658 N N . GLY A 1 91 ? -14.56045 34.93775 -10.51736 1.000 43.16860 91 GLY A N 1
ATOM 659 C CA . GLY A 1 91 ? -15.66290 34.06402 -10.16695 1.000 42.52527 91 GLY A CA 1
ATOM 660 C C . GLY A 1 91 ? -15.34516 32.89102 -9.26244 1.000 39.47129 91 GLY A C 1
ATOM 661 O O . GLY A 1 91 ? -16.26244 32.12530 -8.93623 1.000 37.23003 91 GLY A O 1
ATOM 662 N N . ILE A 1 92 ? -14.09253 32.72538 -8.82901 1.000 38.54368 92 ILE A N 1
ATOM 663 C CA . ILE A 1 92 ? -13.74825 31.55563 -8.01930 1.000 37.03784 92 ILE A CA 1
ATOM 664 C C . ILE A 1 92 ? -14.42180 31.61803 -6.65612 1.000 37.74803 92 ILE A C 1
ATOM 665 O O . ILE A 1 92 ? -14.94011 30.60943 -6.15850 1.000 37.04525 92 ILE A O 1
ATOM 670 N N . GLY A 1 93 ? -14.41984 32.78609 -6.01868 1.000 33.37051 93 GLY A N 1
ATOM 671 C CA . GLY A 1 93 ? -15.07264 32.89271 -4.72420 1.000 37.23644 93 GLY A CA 1
ATOM 672 C C . GLY A 1 93 ? -16.56612 32.63795 -4.81784 1.000 35.54694 93 GLY A C 1
ATOM 673 O O . GLY A 1 93 ? -17.15059 31.98018 -3.94965 1.000 35.79758 93 GLY A O 1
ATOM 674 N N . SER A 1 94 ? -17.19669 33.13367 -5.89076 1.000 39.74250 94 SER A N 1
ATOM 675 C CA . SER A 1 94 ? -18.61418 32.86559 -6.12207 1.000 36.93305 94 SER A CA 1
ATOM 676 C C . SER A 1 94 ? -18.85816 31.38077 -6.36604 1.000 35.99286 94 SER A C 1
ATOM 677 O O . SER A 1 94 ? -19.89385 30.83722 -5.96129 1.000 37.83102 94 SER A O 1
ATOM 680 N N . ASN A 1 95 ? -17.93944 30.72212 -7.07966 1.000 34.46787 95 ASN A N 1
ATOM 681 C CA . ASN A 1 95 ? -18.06061 29.28585 -7.30506 1.000 35.07558 95 ASN A CA 1
ATOM 682 C C . ASN A 1 95 ? -18.06501 28.52273 -5.97968 1.000 38.36839 95 ASN A C 1
ATOM 683 O O . ASN A 1 95 ? -18.90181 27.63318 -5.76484 1.000 37.22541 95 ASN A O 1
ATOM 688 N N . LEU A 1 96 ? -17.14997 28.87614 -5.06914 1.000 31.98156 96 LEU A N 1
ATOM 689 C CA . LEU A 1 96 ? -17.09103 28.22595 -3.76048 1.000 26.96625 96 LEU A CA 1
ATOM 690 C C . LEU A 1 96 ? -18.37876 28.43573 -2.97216 1.000 31.69861 96 LEU A C 1
ATOM 691 O O . LEU A 1 96 ? -18.93196 27.49457 -2.38231 1.000 30.97347 96 LEU A O 1
ATOM 696 N N . LEU A 1 97 ? -18.86406 29.66819 -2.93036 1.000 31.89762 97 LEU A N 1
ATOM 697 C CA . LEU A 1 97 ? -20.04704 29.95194 -2.12601 1.000 33.88538 97 LEU A CA 1
ATOM 698 C C . LEU A 1 97 ? -21.29627 29.34161 -2.74943 1.000 31.05823 97 LEU A C 1
ATOM 699 O O . LEU A 1 97 ? -22.16954 28.83185 -2.03205 1.000 31.68085 97 LEU A O 1
ATOM 704 N N . ASN A 1 98 ? -21.40645 29.39463 -4.08153 1.000 29.05939 98 ASN A N 1
ATOM 705 C CA . ASN A 1 98 ? -22.53610 28.75316 -4.74826 1.000 34.11756 98 ASN A CA 1
ATOM 706 C C . ASN A 1 98 ? -22.57374 27.26574 -4.43776 1.000 34.29381 98 ASN A C 1
ATOM 707 O O . ASN A 1 98 ? -23.65535 26.69134 -4.25955 1.000 34.58369 98 ASN A O 1
ATOM 712 N N . HIS A 1 99 ? -21.40335 26.61761 -4.42665 1.000 30.40765 99 HIS A N 1
ATOM 713 C CA . HIS A 1 99 ? -21.33647 25.20114 -4.07600 1.000 35.73767 99 HIS A CA 1
ATOM 714 C C . HIS A 1 99 ? -21.93753 24.96630 -2.70466 1.000 31.95292 99 HIS A C 1
ATOM 715 O O . HIS A 1 99 ? -22.79373 24.08722 -2.52296 1.000 34.17394 99 HIS A O 1
ATOM 722 N N . VAL A 1 100 ? -21.51057 25.76795 -1.73143 1.000 29.70912 100 VAL A N 1
ATOM 723 C CA . VAL A 1 100 ? -21.96111 25.58999 -0.35830 1.000 30.30521 100 VAL A CA 1
ATOM 724 C C . VAL A 1 100 ? -23.45388 25.87834 -0.24717 1.000 33.35915 100 VAL A C 1
ATOM 725 O O . VAL A 1 100 ? -24.18293 25.16879 0.45505 1.000 28.62116 100 VAL A O 1
ATOM 729 N N . LEU A 1 101 ? -23.94364 26.90048 -0.95493 1.000 28.36363 101 LEU A N 1
ATOM 730 C CA . LEU A 1 101 ? -25.36947 27.20619 -0.89263 1.000 29.52709 101 LEU A CA 1
ATOM 731 C C . LEU A 1 101 ? -26.19361 26.08594 -1.50887 1.000 33.89839 101 LEU A C 1
ATOM 732 O O . LEU A 1 101 ? -27.25963 25.72203 -0.99161 1.000 30.72478 101 LEU A O 1
ATOM 737 N N . ASP A 1 102 ? -25.72467 25.54114 -2.62773 1.000 34.30600 102 ASP A N 1
ATOM 738 C CA . ASP A 1 102 ? -26.41411 24.41937 -3.24150 1.000 33.66660 102 ASP A CA 1
ATOM 739 C C . ASP A 1 102 ? -26.45052 23.23709 -2.28819 1.000 31.27031 102 ASP A C 1
ATOM 740 O O . ASP A 1 102 ? -27.46963 22.54619 -2.16658 1.000 35.43518 102 ASP A O 1
ATOM 745 N N . MET A 1 103 ? -25.35589 23.02762 -1.56110 1.000 31.69399 103 MET A N 1
ATOM 746 C CA . MET A 1 103 ? -25.29542 21.92732 -0.61619 1.000 32.98561 103 MET A CA 1
ATOM 747 C C . MET A 1 103 ? -26.21799 22.16897 0.57623 1.000 34.87020 103 MET A C 1
ATOM 748 O O . MET A 1 103 ? -26.76409 21.21659 1.12775 1.000 34.11955 103 MET A O 1
ATOM 753 N N . CYS A 1 104 ? -26.41628 23.42673 0.98113 1.000 31.87066 104 CYS A N 1
ATOM 754 C CA . CYS A 1 104 ? -27.41104 23.71883 2.01301 1.000 35.12493 104 CYS A CA 1
ATOM 755 C C . CYS A 1 104 ? -28.78843 23.18672 1.62427 1.000 33.03523 104 CYS A C 1
ATOM 756 O O . CYS A 1 104 ? -29.50193 22.59942 2.45000 1.000 38.20270 104 CYS A O 1
ATOM 759 N N . SER A 1 105 ? -29.19279 23.41388 0.37573 1.000 30.50242 105 SER A N 1
ATOM 760 C CA . SER A 1 105 ? -30.49312 22.93282 -0.07959 1.000 30.76669 105 SER A CA 1
ATOM 761 C C . SER A 1 105 ? -30.52094 21.40805 -0.14730 1.000 39.90395 105 SER A C 1
ATOM 762 O O . SER A 1 105 ? -31.47299 20.76943 0.31688 1.000 37.08113 105 SER A O 1
ATOM 765 N N . LYS A 1 106 ? -29.46940 20.80884 -0.70967 1.000 32.60620 106 LYS A N 1
ATOM 766 C CA . LYS A 1 106 ? -29.44361 19.36214 -0.92153 1.000 33.78876 106 LYS A CA 1
ATOM 767 C C . LYS A 1 106 ? -29.43438 18.60049 0.39486 1.000 31.48203 106 LYS A C 1
ATOM 768 O O . LYS A 1 106 ? -30.03637 17.52627 0.49989 1.000 36.75960 106 LYS A O 1
ATOM 774 N N . GLN A 1 107 ? -28.73477 19.12531 1.39374 1.000 29.02503 107 GLN A N 1
ATOM 775 C CA . GLN A 1 107 ? -28.63957 18.49326 2.70078 1.000 29.98815 107 GLN A CA 1
ATOM 776 C C . GLN A 1 107 ? -29.63715 19.05450 3.70761 1.000 31.80762 107 GLN A C 1
ATOM 777 O O . GLN A 1 107 ? -29.52236 18.76818 4.90540 1.000 36.38990 107 GLN A O 1
ATOM 783 N N . ASN A 1 108 ? -30.61308 19.84035 3.24824 1.000 35.52060 108 ASN A N 1
ATOM 784 C CA . ASN A 1 108 ? -31.74396 20.25586 4.07570 1.000 30.58418 108 ASN A CA 1
ATOM 785 C C . ASN A 1 108 ? -31.29399 21.05707 5.29023 1.000 35.01505 108 ASN A C 1
ATOM 786 O O . ASN A 1 108 ? -31.79780 20.86490 6.39819 1.000 36.52644 108 ASN A O 1
ATOM 791 N N . MET A 1 109 ? -30.31192 21.93479 5.09082 1.000 31.45678 109 MET A N 1
ATOM 792 C CA . MET A 1 109 ? -29.91206 22.86808 6.13405 1.000 28.55291 109 MET A CA 1
ATOM 793 C C . MET A 1 109 ? -30.94338 23.98835 6.23452 1.000 34.67633 109 MET A C 1
ATOM 794 O O . MET A 1 109 ? -31.46693 24.46222 5.22451 1.000 38.23161 109 MET A O 1
ATOM 799 N N . CYS A 1 110 ? -31.22842 24.42092 7.45645 1.000 34.33183 110 CYS A N 1
ATOM 800 C CA A CYS A 1 110 ? -32.23684 25.46013 7.63786 0.614 41.13545 110 CYS A CA 1
ATOM 801 C CA B CYS A 1 110 ? -32.23367 25.46199 7.65203 0.386 40.85463 110 CYS A CA 1
ATOM 802 C C . CYS A 1 110 ? -31.66426 26.86230 7.44789 1.000 43.29497 110 CYS A C 1
ATOM 803 O O . CYS A 1 110 ? -32.41061 27.78604 7.10684 1.000 41.20167 110 CYS A O 1
ATOM 808 N N . GLU A 1 111 ? -30.35814 27.04087 7.64391 1.000 36.65989 111 GLU A N 1
ATOM 809 C CA . GLU A 1 111 ? -29.77293 28.37408 7.66569 1.000 32.14783 111 GLU A CA 1
ATOM 810 C C . GLU A 1 111 ? -28.27340 28.26974 7.44569 1.000 32.14756 111 GLU A C 1
ATOM 811 O O . GLU A 1 111 ? -27.66413 27.24702 7.75503 1.000 29.45190 111 GLU A O 1
ATOM 817 N N . ILE A 1 112 ? -27.68019 29.32479 6.89158 1.000 28.73057 112 ILE A N 1
ATOM 818 C CA . ILE A 1 112 ? -26.22969 29.46182 6.85371 1.000 29.55415 112 ILE A CA 1
ATOM 819 C C . ILE A 1 112 ? -25.90317 30.86146 7.35232 1.000 30.69953 112 ILE A C 1
ATOM 820 O O . ILE A 1 112 ? -26.66531 31.80447 7.11556 1.000 31.68718 112 ILE A O 1
ATOM 825 N N . TYR A 1 113 ? -24.79661 30.99596 8.07828 1.000 30.84949 113 TYR A N 1
ATOM 826 C CA . TYR A 1 113 ? -24.46923 32.30704 8.61923 1.000 27.59157 113 TYR A CA 1
ATOM 827 C C . TYR A 1 113 ? -22.96966 32.43214 8.82815 1.000 30.05826 113 TYR A C 1
ATOM 828 O O . TYR A 1 113 ? -22.21434 31.45578 8.76328 1.000 30.43618 113 TYR A O 1
ATOM 837 N N . LEU A 1 114 ? -22.55188 33.66552 9.09353 1.000 29.44328 114 LEU A N 1
ATOM 838 C CA . LEU A 1 114 ? -21.15837 33.96731 9.38566 1.000 28.60737 114 LEU A CA 1
ATOM 839 C C . LEU A 1 114 ? -21.12583 35.28638 10.14142 1.000 29.94309 114 LEU A C 1
ATOM 840 O O . LEU A 1 114 ? -22.14387 35.96807 10.27529 1.000 35.00830 114 LEU A O 1
ATOM 845 N N . HIS A 1 115 ? -19.94217 35.63894 10.64003 1.000 27.43518 115 HIS A N 1
ATOM 846 C CA . HIS A 1 115 ? -19.70060 36.95070 11.22665 1.000 28.82211 115 HIS A CA 1
ATOM 847 C C . HIS A 1 115 ? -18.81657 37.76454 10.29468 1.000 35.09587 115 HIS A C 1
ATOM 848 O O . HIS A 1 115 ? -17.84981 37.24037 9.72806 1.000 37.53505 115 HIS A O 1
ATOM 855 N N . VAL A 1 116 ? -19.14859 39.05062 10.15352 1.000 36.17144 116 VAL A N 1
ATOM 856 C CA . VAL A 1 116 ? -18.40188 40.00380 9.33826 1.000 35.17037 116 VAL A CA 1
ATOM 857 C C . VAL A 1 116 ? -18.17682 41.24603 10.18391 1.000 44.42401 116 VAL A C 1
ATOM 858 O O . VAL A 1 116 ? -19.13728 41.79397 10.73922 1.000 44.74127 116 VAL A O 1
ATOM 862 N N . GLN A 1 117 ? -16.91548 41.68214 10.30224 1.000 40.26248 117 GLN A N 1
ATOM 863 C CA . GLN A 1 117 ? -16.64751 42.92290 11.01863 1.000 45.15947 117 GLN A CA 1
ATOM 864 C C . GLN A 1 117 ? -17.47224 44.04114 10.39732 1.000 44.61331 117 GLN A C 1
ATOM 865 O O . GLN A 1 117 ? -17.70311 44.05472 9.18701 1.000 55.80337 117 GLN A O 1
ATOM 871 N N . THR A 1 118 ? -17.93971 44.96880 11.23721 1.000 47.54779 118 THR A N 1
ATOM 872 C CA . THR A 1 118 ? -18.90313 45.95949 10.76867 1.000 52.21543 118 THR A CA 1
ATOM 873 C C . THR A 1 118 ? -18.29869 46.93777 9.77295 1.000 67.67911 118 THR A C 1
ATOM 874 O O . THR A 1 118 ? -19.04178 47.54477 8.99512 1.000 76.43371 118 THR A O 1
ATOM 878 N N . ASN A 1 119 ? -16.98178 47.11531 9.78211 1.000 58.09750 119 ASN A N 1
ATOM 879 C CA . ASN A 1 119 ? -16.32438 47.99070 8.82060 1.000 62.42671 119 ASN A CA 1
ATOM 880 C C . ASN A 1 119 ? -15.88935 47.26124 7.55478 1.000 68.14896 119 ASN A C 1
ATOM 881 O O . ASN A 1 119 ? -15.24606 47.87306 6.69630 1.000 69.53221 119 ASN A O 1
ATOM 886 N N . ASN A 1 120 ? -16.21437 45.97346 7.42307 1.000 55.43782 120 ASN A N 1
ATOM 887 C CA . ASN A 1 120 ? -15.83344 45.18924 6.24610 1.000 59.28454 120 ASN A CA 1
ATOM 888 C C . ASN A 1 120 ? -16.94384 45.29065 5.19957 1.000 59.33483 120 ASN A C 1
ATOM 889 O O . ASN A 1 120 ? -17.69570 44.34934 4.92897 1.000 59.92090 120 ASN A O 1
ATOM 894 N N . GLU A 1 121 ? -17.01909 46.47879 4.59781 1.000 55.61329 121 GLU A N 1
ATOM 895 C CA . GLU A 1 121 ? -18.07492 46.76323 3.63512 1.000 57.58156 121 GLU A CA 1
ATOM 896 C C . GLU A 1 121 ? -17.96943 45.89121 2.39504 1.000 57.64250 121 GLU A C 1
ATOM 897 O O . GLU A 1 121 ? -18.99955 45.51606 1.82317 1.000 65.19920 121 GLU A O 1
ATOM 903 N N . ASP A 1 122 ? -16.74692 45.56471 1.96189 1.000 53.86159 122 ASP A N 1
ATOM 904 C CA . ASP A 1 122 ? -16.58532 44.70892 0.78895 1.000 62.12942 122 ASP A CA 1
ATOM 905 C C . ASP A 1 122 ? -17.24590 43.35843 1.00341 1.000 56.42893 122 ASP A C 1
ATOM 906 O O . ASP A 1 122 ? -17.88737 42.81850 0.09328 1.000 54.29697 122 ASP A O 1
ATOM 911 N N . ALA A 1 123 ? -17.09551 42.79857 2.20360 1.000 46.87363 123 ALA A N 1
ATOM 912 C CA . ALA A 1 123 ? -17.64542 41.47750 2.47853 1.000 46.47672 123 ALA A CA 1
ATOM 913 C C . ALA A 1 123 ? -19.16284 41.52613 2.59782 1.000 47.30454 123 ALA A C 1
ATOM 914 O O . ALA A 1 123 ? -19.85551 40.64217 2.08106 1.000 46.83151 123 ALA A O 1
ATOM 916 N N . ILE A 1 124 ? -19.69707 42.54168 3.28529 1.000 44.71404 124 ILE A N 1
ATOM 917 C CA . ILE A 1 124 ? -21.14782 42.67222 3.40277 1.000 45.01728 124 ILE A CA 1
ATOM 918 C C . ILE A 1 124 ? -21.77291 42.77717 2.02137 1.000 50.54732 124 ILE A C 1
ATOM 919 O O . ILE A 1 124 ? -22.74877 42.08485 1.70530 1.000 49.01654 124 ILE A O 1
ATOM 924 N N . LYS A 1 125 ? -21.21565 43.65374 1.17883 1.000 49.69074 125 LYS A N 1
ATOM 925 C CA . LYS A 1 125 ? -21.68887 43.77393 -0.19386 1.000 51.51765 125 LYS A CA 1
ATOM 926 C C . LYS A 1 125 ? -21.59932 42.44034 -0.92509 1.000 51.70895 125 LYS A C 1
ATOM 927 O O . LYS A 1 125 ? -22.52870 42.05925 -1.64564 1.000 53.93536 125 LYS A O 1
ATOM 933 N N . PHE A 1 126 ? -20.50140 41.70293 -0.72898 1.000 49.11348 126 PHE A N 1
ATOM 934 C CA . PHE A 1 126 ? -20.32839 40.43097 -1.42285 1.000 47.39842 126 PHE A CA 1
ATOM 935 C C . PHE A 1 126 ? -21.40530 39.42415 -1.01321 1.000 44.54681 126 PHE A C 1
ATOM 936 O O . PHE A 1 126 ? -22.06361 38.82609 -1.87148 1.000 42.83022 126 PHE A O 1
ATOM 944 N N . TYR A 1 127 ? -21.62590 39.24839 0.29546 1.000 42.86597 127 TYR A N 1
ATOM 945 C CA . TYR A 1 127 ? -22.58611 38.23757 0.75019 1.000 39.37838 127 TYR A CA 1
ATOM 946 C C . TYR A 1 127 ? -24.03323 38.62130 0.44882 1.000 40.75362 127 TYR A C 1
ATOM 947 O O . TYR A 1 127 ? -24.86042 37.73569 0.20019 1.000 38.44236 127 TYR A O 1
ATOM 956 N N . LYS A 1 128 ? -24.36836 39.91430 0.46434 1.000 42.46069 128 LYS A N 1
ATOM 957 C CA . LYS A 1 128 ? -25.72966 40.31355 0.11170 1.000 42.12015 128 LYS A CA 1
ATOM 958 C C . LYS A 1 128 ? -26.07045 39.95069 -1.32896 1.000 43.18122 128 LYS A C 1
ATOM 959 O O . LYS A 1 128 ? -27.24525 39.73433 -1.65174 1.000 44.86045 128 LYS A O 1
ATOM 965 N N . LYS A 1 129 ? -25.06556 39.88391 -2.20720 1.000 43.12808 129 LYS A N 1
ATOM 966 C CA . LYS A 1 129 ? -25.30726 39.47525 -3.58715 1.000 43.96179 129 LYS A CA 1
ATOM 967 C C . LYS A 1 129 ? -25.82471 38.04557 -3.67584 1.000 45.94881 129 LYS A C 1
ATOM 968 O O . LYS A 1 129 ? -26.50347 3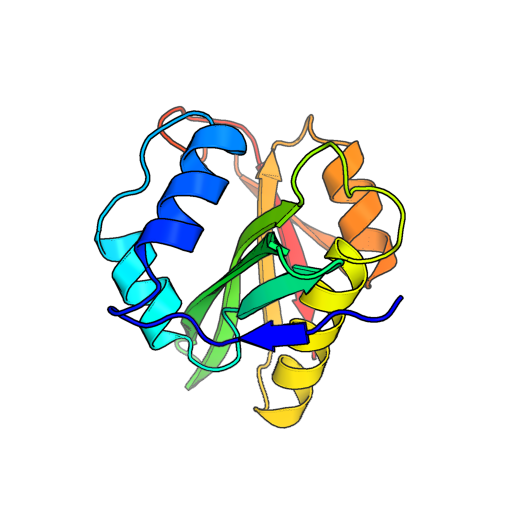7.69498 -4.64571 1.000 51.27961 129 LYS A O 1
ATOM 974 N N . PHE A 1 130 ? -25.51238 37.21222 -2.68552 1.000 36.29732 130 PHE A N 1
ATOM 975 C CA . PHE A 1 130 ? -25.91791 35.81322 -2.67066 1.000 43.58989 130 PHE A CA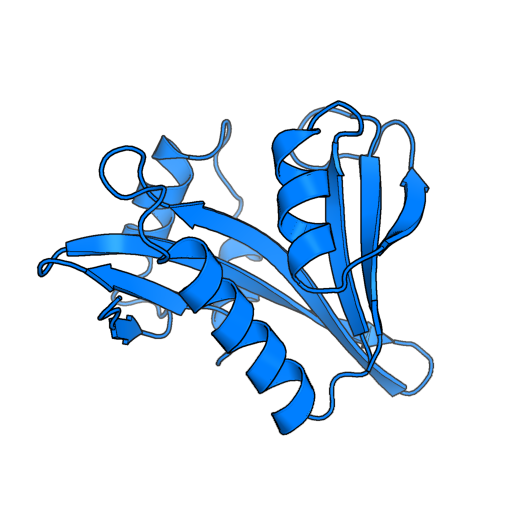 1
ATOM 976 C C . PHE A 1 130 ? -27.16987 35.57366 -1.83802 1.000 44.58457 130 PHE A C 1
ATOM 977 O O . PHE A 1 130 ? -27.49343 34.41583 -1.54480 1.000 36.47168 130 PHE A O 1
ATOM 985 N N . GLY A 1 131 ? -27.86073 36.63159 -1.42578 1.000 41.18022 131 GLY A N 1
ATOM 986 C CA . GLY A 1 131 ? -29.08774 36.49891 -0.67299 1.000 44.57243 131 GLY A CA 1
ATOM 987 C C . GLY A 1 131 ? -28.94923 36.58784 0.83148 1.000 40.14941 131 GLY A C 1
ATOM 988 O O . GLY A 1 131 ? -29.96002 36.44757 1.53277 1.000 41.43790 131 GLY A O 1
ATOM 989 N N . PHE A 1 132 ? -27.74608 36.83183 1.35224 1.000 36.61155 132 PHE A N 1
ATOM 990 C CA . PHE A 1 132 ? -27.57750 37.00263 2.78534 1.000 36.04915 132 PHE A CA 1
ATOM 991 C C . PHE A 1 132 ? -28.09473 38.37174 3.22118 1.000 45.04602 132 PHE A C 1
ATOM 992 O O . PHE A 1 132 ? -28.16173 39.32316 2.43536 1.000 51.66713 132 PHE A O 1
ATOM 1000 N N . GLU A 1 133 ? -28.43788 38.46582 4.50588 1.000 38.26689 133 GLU A N 1
ATOM 1001 C CA . GLU A 1 133 ? -28.87879 39.71150 5.11367 1.000 41.09949 133 GLU A CA 1
ATOM 1002 C C . GLU A 1 133 ? -28.29806 39.79898 6.51667 1.000 46.79793 133 GLU A C 1
ATOM 1003 O O . GLU A 1 133 ? -27.99291 38.78229 7.13842 1.000 39.21358 133 GLU A O 1
ATOM 1009 N N . ILE A 1 134 ? -28.13202 41.02394 7.00240 1.000 42.50361 134 ILE A N 1
ATOM 1010 C CA . ILE A 1 134 ? -27.67778 41.23989 8.37262 1.000 42.49304 134 ILE A CA 1
ATOM 1011 C C . ILE A 1 134 ? -28.85122 40.96215 9.30139 1.000 44.33605 134 ILE A C 1
ATOM 1012 O O . ILE A 1 134 ? -29.91916 41.56349 9.15446 1.000 47.17656 134 ILE A O 1
ATOM 1017 N N . THR A 1 135 ? -28.66840 40.03967 10.24463 1.000 42.97540 135 THR A N 1
ATOM 1018 C CA . THR A 1 135 ? -29.71785 39.71394 11.20074 1.000 44.89060 135 THR A CA 1
ATOM 1019 C C . THR A 1 135 ? -29.35822 40.02049 12.64662 1.000 48.20419 135 THR A C 1
ATOM 1020 O O . THR A 1 135 ? -30.23898 39.94833 13.50926 1.000 55.86005 135 THR A O 1
ATOM 1024 N N . ASP A 1 136 ? -28.10804 40.36204 12.94032 1.000 46.39723 136 ASP A N 1
ATOM 1025 C CA . ASP A 1 136 ? -27.75425 40.75583 14.29556 1.000 47.08676 136 ASP A CA 1
ATOM 1026 C C . ASP A 1 136 ? -26.48660 41.59002 14.24371 1.000 45.54818 136 ASP A C 1
ATOM 1027 O O . ASP A 1 136 ? -25.74789 41.57682 13.25414 1.000 43.30923 136 ASP A O 1
ATOM 1032 N N . THR A 1 137 ? -26.25320 42.32142 15.32965 1.000 45.55994 137 THR A N 1
ATOM 1033 C CA . THR A 1 137 ? -25.01707 43.05991 15.55806 1.000 47.63301 137 THR A CA 1
ATOM 1034 C C . THR A 1 137 ? -24.43210 42.60649 16.88638 1.000 52.24957 137 THR A C 1
ATOM 1035 O O . THR A 1 137 ? -25.10939 42.66968 17.91618 1.000 61.53866 137 THR A O 1
ATOM 1039 N N . ILE A 1 138 ? -23.18910 42.13497 16.86389 1.000 41.08509 138 ILE A N 1
ATOM 1040 C CA . ILE A 1 138 ? -22.50013 41.70120 18.07328 1.000 47.62960 138 ILE A CA 1
ATOM 1041 C C . ILE A 1 138 ? -21.28462 42.58993 18.26504 1.000 48.17283 138 ILE A C 1
ATOM 1042 O O . ILE A 1 138 ? -20.36707 42.57914 17.43449 1.000 48.12193 138 ILE A O 1
ATOM 1047 N N . GLN A 1 139 ? -21.25885 43.33548 19.36135 1.000 37.91036 139 GLN A N 1
ATOM 1048 C CA . GLN A 1 139 ? -20.07936 44.12099 19.67769 1.000 36.78243 139 GLN A CA 1
ATOM 1049 C C . GLN A 1 139 ? -19.02697 43.24137 20.32238 1.000 44.65984 139 GLN A C 1
ATOM 1050 O O . GLN A 1 139 ? -19.35171 42.29989 21.05197 1.000 38.75572 139 GLN A O 1
ATOM 1056 N N . ASN A 1 140 ? -17.76081 43.54325 20.02561 1.000 38.68295 140 ASN A N 1
ATOM 1057 C CA . ASN A 1 140 ? -16.62769 42.94178 20.71909 1.000 39.30854 140 ASN A CA 1
ATOM 1058 C C . ASN A 1 140 ? -16.63743 41.41987 20.62213 1.000 39.04663 140 ASN A C 1
ATOM 1059 O O . ASN A 1 140 ? -16.30737 40.71156 21.57512 1.000 48.66891 140 ASN A O 1
ATOM 1064 N N . TYR A 1 141 ? -16.98626 40.91573 19.44712 1.000 39.15383 141 TYR A N 1
ATOM 1065 C CA . TYR A 1 141 ? -16.93471 39.48003 19.19150 1.000 39.31984 141 TYR A CA 1
ATOM 1066 C C . TYR A 1 141 ? -15.52329 39.06794 18.77822 1.000 44.78676 141 TYR A C 1
ATOM 1067 O O . TYR A 1 141 ? -14.83424 39.80176 18.06217 1.000 47.53520 141 TYR A O 1
ATOM 1076 N N . TYR A 1 142 ? -15.08774 37.88376 19.23308 1.000 42.45236 142 TYR A N 1
ATOM 1077 C CA . TYR A 1 142 ? -13.76231 37.36544 18.88102 1.000 45.63414 142 TYR A CA 1
ATOM 1078 C C . TYR A 1 142 ? -13.86885 36.62620 17.54972 1.000 53.63023 142 TYR A C 1
ATOM 1079 O O . TYR A 1 142 ? -13.94599 35.39759 17.47982 1.000 54.35050 142 TYR A O 1
ATOM 1088 N N . ILE A 1 143 ? -13.88886 37.40668 16.46885 1.000 49.54657 143 ILE A N 1
ATOM 1089 C CA . ILE A 1 143 ? -13.89289 36.81190 15.13770 1.000 56.55310 143 ILE A CA 1
ATOM 1090 C C . ILE A 1 143 ? -12.52075 36.22778 14.81989 1.000 69.32672 143 ILE A C 1
ATOM 1091 O O . ILE A 1 143 ? -12.41608 35.20684 14.13045 1.000 77.43872 143 ILE A O 1
ATOM 1096 N N . ASN A 1 144 ? -11.44833 36.83421 15.34821 1.000 72.83006 144 ASN A N 1
ATOM 1097 C CA . ASN A 1 144 ? -10.12040 36.24196 15.32352 1.000 76.55240 144 ASN A CA 1
ATOM 1098 C C . ASN A 1 144 ? -9.63233 36.18396 16.77074 1.000 68.95531 144 ASN A C 1
ATOM 1099 O O . ASN A 1 144 ? -10.24310 35.49424 17.58150 1.000 72.83021 144 ASN A O 1
ATOM 1104 N N . ILE A 1 145 ? -8.55676 36.89713 17.11620 1.000 59.29776 145 ILE A N 1
ATOM 1105 C CA . ILE A 1 145 ? -8.08803 36.94015 18.50188 1.000 63.78359 145 ILE A CA 1
ATOM 1106 C C . ILE A 1 145 ? -8.45146 38.23736 19.21021 1.000 63.50528 145 ILE A C 1
ATOM 1107 O O . ILE A 1 145 ? -8.35190 38.30244 20.44601 1.000 62.10064 145 ILE A O 1
ATOM 1112 N N . GLU A 1 146 ? -8.88070 39.26073 18.48405 1.000 62.58631 146 GLU A N 1
ATOM 1113 C CA . GLU A 1 146 ? -9.19759 40.49956 19.17307 1.000 65.77181 146 GLU A CA 1
ATOM 1114 C C . GLU A 1 146 ? -10.69125 40.80838 19.08210 1.000 62.61429 146 GLU A C 1
ATOM 1115 O O . GLU A 1 146 ? -11.34519 40.46932 18.08921 1.000 59.53774 146 GLU A O 1
ATOM 1121 N N . PRO A 1 147 ? -11.26398 41.43839 20.10901 1.000 59.11698 147 PRO A N 1
ATOM 1122 C CA . PRO A 1 147 ? -12.69824 41.75035 20.06912 1.000 52.22253 147 PRO A CA 1
ATOM 1123 C C . PRO A 1 147 ? -12.98700 42.80942 19.01440 1.000 53.84699 147 PRO A C 1
ATOM 1124 O O . PRO A 1 147 ? -12.36226 43.87158 18.99185 1.000 55.77529 147 PRO A O 1
ATOM 1128 N N . ARG A 1 148 ? -13.92627 42.49733 18.12061 1.000 52.34417 148 ARG A N 1
ATOM 1129 C CA . ARG A 1 148 ? -14.32130 43.39133 17.04149 1.000 52.37846 148 ARG A CA 1
ATOM 1130 C C . ARG A 1 148 ? -15.83530 43.38843 16.93891 1.000 45.28895 148 ARG A C 1
ATOM 1131 O O . ARG A 1 148 ? -16.46706 42.34790 17.13602 1.000 43.47383 148 ARG A O 1
ATOM 1139 N N . ASP A 1 149 ? -16.41112 44.54738 16.62100 1.000 44.48108 149 ASP A N 1
ATOM 1140 C CA . ASP A 1 149 ? -17.84335 44.62367 16.35100 1.000 41.32957 149 ASP A CA 1
ATOM 1141 C C . ASP A 1 149 ? -18.15776 43.92012 15.04166 1.000 40.27881 149 ASP A C 1
ATOM 1142 O O . ASP A 1 149 ? -17.51329 44.18530 14.02064 1.000 46.50630 149 ASP A O 1
ATOM 1147 N N . CYS A 1 150 ? -19.16081 43.03643 15.06127 1.000 39.95937 150 CYS A N 1
ATOM 1148 C CA . CYS A 1 150 ? -19.49291 42.20468 13.91125 1.000 43.74324 150 CYS A CA 1
ATOM 1149 C C . CYS A 1 150 ? -20.98876 42.20131 13.64814 1.000 45.81402 150 CYS A C 1
ATOM 1150 O O . CYS A 1 150 ? -21.80339 42.31988 14.56698 1.000 47.17945 150 CYS A O 1
ATOM 1153 N N . TYR A 1 151 ? -21.33887 42.04142 12.37810 1.000 38.00294 151 TYR A N 1
ATOM 1154 C CA . TYR A 1 151 ? -22.69013 41.66360 11.99764 1.000 34.37360 151 TYR A CA 1
ATOM 1155 C C . TYR A 1 151 ? -22.77171 40.14247 11.95161 1.000 42.13587 151 TYR A C 1
ATOM 1156 O O . TYR A 1 151 ? -21.80079 39.47479 11.58578 1.000 37.05443 151 TYR A O 1
ATOM 1165 N N . VAL A 1 152 ? -23.92545 39.59963 12.33444 1.000 40.12191 152 VAL A N 1
ATOM 1166 C CA . VAL A 1 152 ? -24.29411 38.24637 11.95106 1.000 39.51038 152 VAL A CA 1
ATOM 1167 C C . VAL A 1 152 ? -24.94986 38.36228 10.58701 1.000 41.27721 152 VAL A C 1
ATOM 1168 O O . VAL A 1 152 ? -25.91783 39.11409 10.40954 1.000 37.95617 152 VAL A O 1
ATOM 1172 N N . VAL A 1 153 ? -24.37741 37.67303 9.61018 1.000 33.15493 153 VAL A N 1
ATOM 1173 C CA . VAL A 1 153 ? -24.83983 37.70537 8.22643 1.000 32.38265 153 VAL A CA 1
ATOM 1174 C C . VAL A 1 153 ? -25.35833 36.30900 7.90454 1.000 33.08036 153 VAL A C 1
ATOM 1175 O O . VAL A 1 153 ? -24.61802 35.32516 8.04825 1.000 33.02128 153 VAL A O 1
ATOM 1179 N N . SER A 1 154 ? -26.62805 36.20669 7.49563 1.000 34.67119 154 SER A N 1
ATOM 1180 C CA . SER A 1 154 ? -27.26865 34.89997 7.38613 1.000 32.56632 154 SER A CA 1
ATOM 1181 C C . SER A 1 154 ? -28.21778 34.81865 6.19683 1.000 33.26669 154 SER A C 1
ATOM 1182 O O . SER A 1 154 ? -28.72353 35.82490 5.68751 1.000 35.28112 154 SER A O 1
ATOM 1185 N N . LYS A 1 155 ? -28.48974 33.57674 5.80447 1.000 30.84673 155 LYS A N 1
ATOM 1186 C CA . LYS A 1 155 ? -29.44568 33.25553 4.75761 1.000 31.51099 155 LYS A CA 1
ATOM 1187 C C . LYS A 1 155 ? -30.24397 32.04908 5.21808 1.000 31.02243 155 LYS A C 1
ATOM 1188 O O . LYS A 1 155 ? -29.66273 31.05374 5.66482 1.000 33.54560 155 LYS A O 1
ATOM 1194 N N . SER A 1 156 ? -31.56890 32.13941 5.10654 1.000 37.57139 156 SER A N 1
ATOM 1195 C CA . SER A 1 156 ? -32.47885 31.08104 5.52786 1.000 43.01548 156 SER A CA 1
ATOM 1196 C C . SER A 1 156 ? -32.94512 30.25968 4.33733 1.000 49.64436 156 SER A C 1
ATOM 1197 O O . SER A 1 156 ? -33.10715 30.77462 3.22679 1.000 41.11145 156 SER A O 1
ATOM 1200 N N . PHE A 1 157 ? -33.16638 28.97177 4.58538 1.000 47.24305 157 PHE A N 1
ATOM 1201 C CA . PHE A 1 157 ? -33.80910 28.10374 3.60435 1.000 52.65866 157 PHE A CA 1
ATOM 1202 C C . PHE A 1 157 ? -35.05908 27.47756 4.22262 1.000 46.96259 157 PHE A C 1
ATOM 1203 O O . PHE A 1 157 ? -36.17009 27.70163 3.75965 1.000 66.76348 157 PHE A O 1
#

Radius of gyration: 14.77 Å; Cα contacts (8 Å, |Δi|>4): 272; chains: 1; bounding box: 34×34×36 Å

Secondary structure (DSSP, 8-state):
---EEEE--GGGHHHHHHHHHHHSSSPPPHHHHHHHHHTGGG-EEEEETTEEEEEEEEEEEE-TTS-EEEEEEEEEE-GGGTTSSHHHHHHHHHHHHHHHTT-SEEEEEEETT-HHHHHHHHTTT-EEEEEEEEEESSSSEEEEEEEEEE-

GO terms:
  GO:0004596 protein-N-terminal amino-acid acetyltransferase activity (F, IDA)
  GO:0061733 protein-lysine-acetyltransferase activity (F, IDA)
  GO:0034976 response to endoplasmic reticulum stress (P, IEP)
  GO:0005634 nucleus (C, IDA)
  GO:0005783 endoplasmic reticulum (C, IDA)
  GO:0005829 cytosol (C, IDA)
  GO:0048364 root development (P, IMP)
  GO:0090351 seedling development (P, IMP)
  GO:0005515 protein binding (F, IPI)

Nearest PDB structures (foldseek):
  6z00-assembly2_B  TM=9.327E-01  e=6.357E-27  Arabidopsis thaliana
  6wf5-assembly1_A  TM=9.106E-01  e=4.201E-18  Homo sapiens
  7l1k-assembly1_A  TM=8.996E-01  e=1.307E-12  Schizosaccharomyces pombe 972h-
  7mx2-assembly1_A  TM=8.564E-01  e=1.581E-11  Homo sapiens
  5k04-assembly1_B  TM=8.659E-01  e=2.032E-10  Candida albicans WO-1

Sequence (151 aa):
VSVSLDGVRDKNLMQLKILNTVLFPVRYNDKYYADAIAAGEFTKLAYYNDICVGAIACRLEKKESGAMRVYIMTLGVLAPYRGIGIGSNLLNHVLDMCSKQNMCCEIYLHVQTNNEDAIKFYKKFGFEITDTIQNYYINIEPRDCYVVSKSF

InterPro domains:
  IPR000182 GNAT domain [PF00583] (33-132)
  IPR000182 GNAT domain [PS51186] (9-158)
  IPR016181 Acyl-CoA N-acyltransferase [SSF55729] (29-155)
  IPR051556 N-terminal and lysine N-acetyltransferase [PTHR42919] (5-159)

Solvent-accessible surface area: 8488 Å² total; per-residue (Å²): 92,95,28,71,50,52,13,13,103,124,194,10,26,119,66,0,62,103,6,5,109,104,38,46,109,46,219,39,98,99,123,13,15,58,23,0,57,84,3,43,75,0,1,22,0,0,55,62,95,148,88,22,0,0,6,0,0,0,82,59,25,158,72,190,94,43,25,64,68,0,35,5,40,9,34,12,13,36,66,114,42,135,84,80,29,2,14,37,44,0,0,77,36,0,21,71,24,0,73,138,78,124,13,58,36,0,26,11,24,5,50,39,122,63,108,107,21,10,128,56,13,111,158,28,38,2,117,65,88,74,72,59,128,92,77,144,54,50,113,88,56,100,57,0,53,22,1,9,59,92,105